Protein AF-A0A6A5RAQ9-F1 (afdb_monomer_lite)

Secondary structure (DSSP, 8-state):
-HHHHHHTT----HHHHHHHH-SS-HHHHHHHHHHHHHHHHTT----HHHHHHHHHHHHTS---HHHHHHHHHHTHHHHHHHHHHHHHHHHHHHT-HHHHHHHHHHHHHHHHHHT--GGG-----SS---------

Organism: NCBI:txid1150837

Radius of gyration: 27.28 Å; chains: 1; bounding box: 68×29×78 Å

InterPro domains:
  IPR006600 HTH CenpB-type DNA-binding domain [PF03221] (25-76)
  IPR006600 HTH CenpB-type DNA-binding domain [PS51253] (16-81)

Sequence (136 aa):
STLLQRHQQQTTSRVVKDSKQHKLNPQQEAELVKYIQELTTCRLLPTREIIRNFASAVAQETLSDSWVTRFLYYHNNCLLPRYATAMDSDCHYAELYTKYKQYFNILYPKINKYNVELENTYNIHKTGFIIRVISR

Foldseek 3Di:
DVVVCVVVVVDDDPVVVVCVPDLDHPVLLVVLLVVCLVCLVVLNNQDLVNSQVSSCVRSVHRDDSVVSVVSCVVCVVPNVVSNVVSVVVVVCVVVPPVVVVVVVVVVVVVCVVVVPDPVNDDDPDPDDDDDDDDDD

Structure (mmCIF, N/CA/C/O backbone):
data_AF-A0A6A5RAQ9-F1
#
_entry.id   AF-A0A6A5RAQ9-F1
#
loop_
_atom_site.group_PDB
_atom_site.id
_atom_site.type_symbol
_atom_site.label_atom_id
_atom_site.label_alt_id
_atom_site.label_comp_id
_atom_site.label_asym_id
_atom_site.label_entity_id
_atom_site.label_seq_id
_atom_site.pdbx_PDB_ins_code
_atom_site.Cartn_x
_atom_site.Cartn_y
_atom_site.Cartn_z
_atom_site.occupancy
_atom_site.B_iso_or_equiv
_atom_site.auth_seq_id
_atom_site.auth_comp_id
_atom_site.auth_asym_id
_atom_site.auth_atom_id
_atom_site.pdbx_PDB_model_num
ATOM 1 N N . SER A 1 1 ? 33.511 -16.084 -27.007 1.00 68.75 1 SER A N 1
ATOM 2 C CA . SER A 1 1 ? 34.371 -15.349 -26.054 1.00 68.75 1 SER A CA 1
ATOM 3 C C . SER A 1 1 ? 34.024 -13.865 -26.099 1.00 68.75 1 SER A C 1
ATOM 5 O O . SER A 1 1 ? 33.848 -13.341 -27.193 1.00 68.75 1 SER A O 1
ATOM 7 N N . THR A 1 2 ? 33.896 -13.187 -24.955 1.00 68.81 2 THR A N 1
ATOM 8 C CA . THR A 1 2 ? 33.439 -11.780 -24.839 1.00 68.81 2 THR A CA 1
ATOM 9 C C . THR A 1 2 ? 34.327 -10.790 -25.609 1.00 68.81 2 THR A C 1
ATOM 11 O O . THR A 1 2 ? 33.857 -9.763 -26.091 1.00 68.81 2 THR A O 1
ATOM 14 N N . LEU A 1 3 ? 35.609 -11.126 -25.782 1.00 73.06 3 LEU A N 1
ATOM 15 C CA . LEU A 1 3 ? 36.574 -10.346 -26.566 1.00 73.06 3 LEU A CA 1
ATOM 16 C C . LEU A 1 3 ? 36.266 -10.349 -28.074 1.00 73.06 3 LEU A C 1
ATOM 18 O O . LEU A 1 3 ? 36.379 -9.313 -28.722 1.00 73.06 3 LEU A O 1
ATOM 22 N N . LEU A 1 4 ? 35.799 -11.479 -28.614 1.00 73.81 4 LEU A N 1
ATOM 23 C CA . LEU A 1 4 ? 35.424 -11.624 -30.028 1.00 73.81 4 LEU A CA 1
ATOM 24 C C . LEU A 1 4 ? 34.207 -10.753 -30.384 1.00 73.81 4 LEU A C 1
ATOM 26 O O . LEU A 1 4 ? 34.191 -10.104 -31.425 1.00 73.81 4 LEU A O 1
ATOM 30 N N . GLN A 1 5 ? 33.228 -10.661 -29.478 1.00 70.38 5 GLN A N 1
ATOM 31 C CA . GLN A 1 5 ? 32.042 -9.809 -29.650 1.00 70.38 5 GLN A CA 1
ATOM 32 C C . GLN A 1 5 ? 32.363 -8.3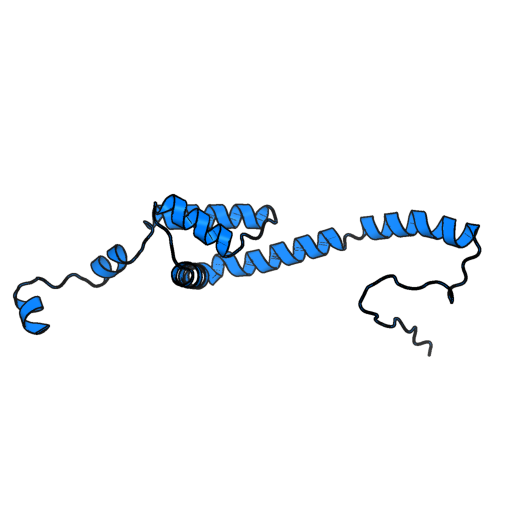09 -29.570 1.00 70.38 5 GLN A C 1
ATOM 34 O O . GLN A 1 5 ? 31.725 -7.507 -30.251 1.00 70.38 5 GLN A O 1
ATOM 39 N N . ARG A 1 6 ? 33.357 -7.909 -28.763 1.00 69.62 6 ARG A N 1
ATOM 40 C CA . ARG A 1 6 ? 33.846 -6.518 -28.737 1.00 69.62 6 ARG A CA 1
ATOM 41 C C . ARG A 1 6 ? 34.570 -6.150 -30.024 1.00 69.62 6 ARG A C 1
ATOM 43 O O . ARG A 1 6 ? 34.317 -5.082 -30.566 1.00 69.62 6 ARG A O 1
ATOM 50 N N . HIS A 1 7 ? 35.415 -7.049 -30.525 1.00 74.06 7 HIS A N 1
ATOM 51 C CA . HIS A 1 7 ? 36.138 -6.853 -31.781 1.00 74.06 7 HIS A CA 1
ATOM 52 C C . HIS A 1 7 ? 35.188 -6.709 -32.982 1.00 74.06 7 HIS A C 1
ATOM 54 O O . HIS A 1 7 ? 35.418 -5.887 -33.859 1.00 74.06 7 HIS A O 1
ATOM 60 N N . GLN A 1 8 ? 34.077 -7.452 -32.991 1.00 81.06 8 GLN A N 1
ATOM 61 C CA . GLN A 1 8 ? 33.033 -7.350 -34.020 1.00 81.06 8 GLN A CA 1
ATOM 62 C C . GLN A 1 8 ? 32.051 -6.180 -33.800 1.00 81.06 8 GLN A C 1
ATOM 64 O O . GLN A 1 8 ? 31.034 -6.112 -34.482 1.00 81.06 8 GLN A O 1
ATOM 69 N N . GLN A 1 9 ? 32.305 -5.289 -32.829 1.00 68.31 9 GLN A N 1
ATOM 70 C CA . GLN A 1 9 ? 31.411 -4.190 -32.420 1.00 68.31 9 GLN A CA 1
ATOM 71 C C . GLN A 1 9 ? 29.973 -4.619 -32.060 1.00 68.31 9 GLN A C 1
ATOM 73 O O . GLN A 1 9 ? 29.069 -3.797 -31.957 1.00 68.31 9 GLN A O 1
ATOM 78 N N . GLN A 1 10 ? 29.750 -5.900 -31.770 1.00 72.69 10 GLN A N 1
ATOM 79 C CA . GLN A 1 10 ? 28.445 -6.447 -31.381 1.00 72.69 10 GLN A CA 1
ATOM 80 C C . GLN A 1 10 ? 28.087 -6.154 -29.913 1.00 72.69 10 GLN A C 1
ATOM 82 O O . GLN A 1 10 ? 27.060 -6.605 -29.407 1.00 72.69 10 GLN A O 1
ATOM 87 N N . THR A 1 11 ? 28.938 -5.418 -29.194 1.00 70.44 11 THR A N 1
ATOM 88 C CA . THR A 1 11 ? 28.724 -5.093 -27.781 1.00 70.44 11 THR A CA 1
ATOM 89 C C . THR A 1 11 ? 27.931 -3.796 -27.656 1.00 70.44 11 THR A C 1
ATOM 91 O O . THR A 1 11 ? 28.438 -2.719 -27.954 1.00 70.44 11 THR A O 1
ATOM 94 N N . THR A 1 12 ? 26.693 -3.883 -27.175 1.00 61.91 12 THR A N 1
ATOM 95 C CA . THR A 1 12 ? 25.855 -2.709 -26.899 1.00 61.91 12 THR A CA 1
ATOM 96 C C . THR A 1 12 ? 26.276 -2.009 -25.606 1.00 61.91 12 THR A C 1
ATOM 98 O O . THR A 1 12 ? 26.690 -2.669 -24.647 1.00 61.91 12 THR A O 1
ATOM 101 N N . SER A 1 13 ? 26.134 -0.680 -25.544 1.00 66.31 13 SER A N 1
ATOM 102 C CA . SER A 1 13 ? 26.422 0.084 -24.322 1.00 66.31 13 SER A CA 1
ATOM 103 C C . SER A 1 13 ? 25.514 -0.352 -23.160 1.00 66.31 13 SER A C 1
ATOM 105 O O . SER A 1 13 ? 24.409 -0.855 -23.380 1.00 66.31 13 SER A O 1
ATOM 107 N N . ARG A 1 14 ? 25.971 -0.149 -21.913 1.00 62.12 14 ARG A N 1
ATOM 108 C CA . ARG A 1 14 ? 25.165 -0.429 -20.706 1.00 62.12 14 ARG A CA 1
ATOM 109 C C . ARG A 1 14 ? 23.812 0.281 -20.762 1.00 62.12 14 ARG A C 1
ATOM 111 O O . ARG A 1 14 ? 22.799 -0.374 -20.598 1.00 62.12 14 ARG A O 1
ATOM 118 N N . VAL A 1 15 ? 23.800 1.550 -21.164 1.00 59.28 15 VAL A N 1
ATOM 119 C CA . VAL A 1 15 ? 22.583 2.368 -21.300 1.00 59.28 15 VAL A CA 1
ATOM 120 C C . VAL A 1 15 ? 21.567 1.750 -22.271 1.00 59.28 15 VAL A C 1
ATOM 122 O O . VAL A 1 15 ? 20.377 1.727 -21.982 1.00 59.28 15 VAL A O 1
ATOM 125 N N . VAL A 1 16 ? 22.028 1.200 -23.401 1.00 61.41 16 VAL A N 1
ATOM 126 C CA . VAL A 1 16 ? 21.162 0.534 -24.397 1.00 61.41 16 VAL A CA 1
ATOM 127 C C . VAL A 1 16 ? 20.648 -0.817 -23.895 1.00 61.41 16 VAL A C 1
ATOM 129 O O . VAL A 1 16 ? 19.581 -1.276 -24.298 1.00 61.41 16 VAL A O 1
ATOM 132 N N . LYS A 1 17 ? 21.415 -1.488 -23.035 1.00 62.50 17 LYS A N 1
ATOM 133 C CA . LYS A 1 17 ? 20.989 -2.735 -22.403 1.00 62.50 17 LYS A CA 1
ATOM 134 C C . LYS A 1 17 ? 19.963 -2.466 -21.305 1.00 62.50 17 LYS A C 1
ATOM 136 O O . LYS A 1 17 ? 18.968 -3.178 -21.247 1.00 62.50 17 LYS A O 1
ATOM 141 N N . ASP A 1 18 ? 20.184 -1.434 -20.500 1.00 59.47 18 ASP A N 1
ATOM 142 C CA . ASP A 1 18 ? 19.303 -1.036 -19.407 1.00 59.47 18 ASP A CA 1
ATOM 143 C C . ASP A 1 18 ? 17.946 -0.590 -19.967 1.00 59.47 18 ASP A C 1
ATOM 145 O O . ASP A 1 18 ? 16.922 -1.145 -19.581 1.00 59.47 18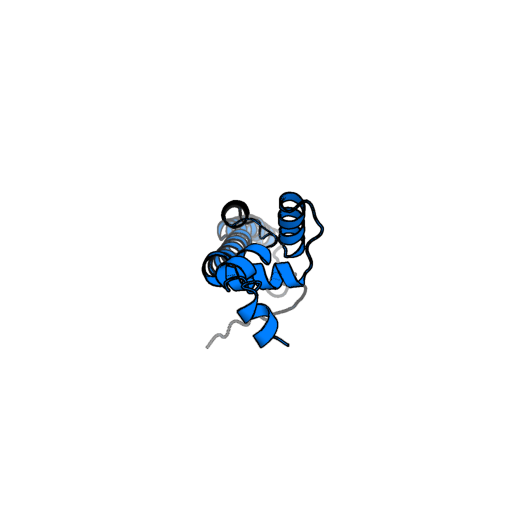 ASP A O 1
ATOM 149 N N . SER A 1 19 ? 17.921 0.270 -20.993 1.00 59.09 19 SER A N 1
ATOM 150 C CA . SER A 1 19 ? 16.672 0.698 -21.646 1.00 59.09 19 SER A CA 1
ATOM 151 C C . SER A 1 19 ? 15.861 -0.448 -22.264 1.00 59.09 19 SER A C 1
ATOM 153 O O . SER A 1 19 ? 14.637 -0.380 -22.287 1.00 59.09 19 SER A O 1
ATOM 155 N N . LYS A 1 20 ? 16.513 -1.530 -22.712 1.00 60.59 20 LYS A N 1
ATOM 156 C CA . LYS A 1 20 ? 15.846 -2.752 -23.203 1.00 60.59 20 LYS A CA 1
ATOM 157 C C . LYS A 1 20 ? 15.346 -3.679 -22.090 1.00 60.59 20 LYS A C 1
ATOM 159 O O . LYS A 1 20 ? 14.576 -4.593 -22.373 1.00 60.59 20 LYS A O 1
ATOM 164 N N . GLN A 1 21 ? 15.812 -3.507 -20.853 1.00 60.50 21 GLN A N 1
ATOM 165 C CA . GLN A 1 21 ? 15.408 -4.329 -19.706 1.00 60.50 21 GLN A CA 1
ATOM 166 C C . GLN A 1 21 ? 14.180 -3.778 -18.975 1.00 60.50 21 GLN A C 1
ATOM 168 O O . GLN A 1 21 ? 13.498 -4.541 -18.285 1.00 60.50 21 GLN A O 1
ATOM 173 N N . HIS A 1 22 ? 13.876 -2.486 -19.124 1.00 66.00 22 HIS A N 1
ATOM 174 C CA . HIS A 1 22 ? 12.668 -1.894 -18.559 1.00 66.00 22 HIS A CA 1
ATOM 175 C C . HIS A 1 22 ? 11.432 -2.358 -19.343 1.00 66.00 22 HIS A C 1
ATOM 177 O O . HIS A 1 22 ? 11.332 -2.163 -20.551 1.00 66.00 22 HIS A O 1
ATOM 183 N N . LYS A 1 23 ? 10.491 -3.002 -18.641 1.00 75.44 23 LYS A N 1
ATOM 184 C CA . LYS A 1 23 ? 9.218 -3.477 -19.215 1.00 75.44 23 LYS A CA 1
ATOM 185 C C . LYS A 1 23 ? 8.248 -2.340 -19.554 1.00 75.44 23 LYS A C 1
ATOM 187 O O . LYS A 1 23 ? 7.378 -2.521 -20.395 1.00 75.44 23 LYS A O 1
ATOM 192 N N . LEU A 1 24 ? 8.411 -1.187 -18.908 1.00 82.50 24 LEU A N 1
ATOM 193 C CA . LEU A 1 24 ? 7.673 0.039 -19.190 1.00 82.50 24 LEU A CA 1
ATOM 194 C C . LEU A 1 24 ? 8.628 1.079 -19.775 1.00 82.50 24 LEU A C 1
ATOM 196 O O . LEU A 1 24 ? 9.781 1.178 -19.355 1.00 82.50 24 LEU A O 1
ATOM 200 N N . ASN A 1 25 ? 8.139 1.876 -20.723 1.00 84.88 25 ASN A N 1
ATOM 201 C CA . ASN A 1 25 ? 8.832 3.085 -21.157 1.00 84.88 25 ASN A CA 1
ATOM 202 C C . ASN A 1 25 ? 8.892 4.083 -19.978 1.00 84.88 25 ASN A C 1
ATOM 204 O O . ASN A 1 25 ? 7.892 4.210 -19.268 1.00 84.88 25 ASN A O 1
ATOM 208 N N . PRO A 1 26 ? 9.993 4.835 -19.784 1.00 84.50 26 PRO A N 1
ATOM 209 C CA . PRO A 1 26 ? 10.076 5.929 -18.814 1.00 84.50 26 PRO A CA 1
ATOM 210 C C . PRO A 1 26 ? 8.828 6.820 -18.700 1.00 84.50 26 PRO A C 1
ATOM 212 O O . PRO A 1 26 ? 8.440 7.177 -17.590 1.00 84.50 26 PRO A O 1
ATOM 215 N N . GLN A 1 27 ? 8.167 7.153 -19.816 1.00 87.94 27 GLN A N 1
ATOM 216 C CA . GLN A 1 27 ? 6.930 7.943 -19.780 1.00 87.94 27 GLN A CA 1
ATOM 217 C C . GLN A 1 27 ? 5.769 7.183 -19.118 1.00 87.94 27 GLN A C 1
ATOM 219 O O . GLN A 1 27 ? 5.095 7.724 -18.246 1.00 87.94 27 GLN A O 1
ATOM 224 N N . GLN A 1 28 ? 5.569 5.917 -19.494 1.00 89.25 28 GLN A N 1
ATOM 225 C CA . GLN A 1 28 ? 4.537 5.051 -18.915 1.00 89.25 28 GLN A CA 1
ATOM 226 C C . GLN A 1 28 ? 4.781 4.819 -17.421 1.00 89.25 28 GLN A C 1
ATOM 228 O O . GLN A 1 28 ? 3.849 4.814 -16.622 1.00 89.25 28 GLN A O 1
ATOM 233 N N . GLU A 1 29 ? 6.045 4.641 -17.038 1.00 90.12 29 GLU A N 1
ATOM 234 C CA . GLU A 1 29 ? 6.435 4.459 -15.645 1.00 90.12 29 GLU A CA 1
ATOM 235 C C . GLU A 1 29 ? 6.153 5.722 -14.817 1.00 90.12 29 GLU A C 1
ATOM 237 O O . GLU A 1 29 ? 5.582 5.627 -13.730 1.00 90.12 29 GLU A O 1
ATOM 242 N N . ALA A 1 30 ? 6.469 6.907 -15.349 1.00 89.75 30 ALA A N 1
ATOM 243 C CA . ALA A 1 30 ? 6.180 8.180 -14.693 1.00 89.75 30 ALA A CA 1
ATOM 244 C C . ALA A 1 30 ? 4.670 8.429 -14.522 1.00 89.75 30 ALA A C 1
ATOM 246 O O . ALA A 1 30 ? 4.234 8.861 -13.452 1.00 89.75 30 ALA A O 1
ATOM 247 N N . GLU A 1 31 ? 3.864 8.124 -15.542 1.00 92.31 31 GLU A N 1
ATOM 248 C CA . GLU A 1 31 ? 2.401 8.226 -15.465 1.00 92.31 31 GLU A CA 1
ATOM 249 C C . GLU A 1 31 ? 1.814 7.254 -14.435 1.00 92.31 31 GLU A C 1
ATOM 251 O O . GLU A 1 31 ? 0.977 7.653 -13.624 1.00 92.31 31 GLU A O 1
ATOM 256 N N . LEU A 1 32 ? 2.302 6.009 -14.395 1.00 92.25 32 LEU A N 1
ATOM 257 C CA . LEU A 1 32 ? 1.876 5.020 -13.405 1.00 92.25 32 LEU A CA 1
ATOM 258 C C . LEU A 1 32 ? 2.206 5.470 -11.974 1.00 92.25 32 LEU A C 1
ATOM 260 O O . LEU A 1 32 ? 1.367 5.349 -11.081 1.00 92.25 32 LEU A O 1
ATOM 264 N N . VAL A 1 33 ? 3.403 6.019 -11.745 1.00 91.12 33 VAL A N 1
ATOM 265 C CA . VAL A 1 33 ? 3.789 6.572 -10.436 1.00 91.12 33 VAL A CA 1
ATOM 266 C C . VAL A 1 33 ? 2.866 7.723 -10.041 1.00 91.12 33 VAL A C 1
ATOM 268 O O . VAL A 1 33 ? 2.377 7.744 -8.911 1.00 91.12 33 VAL A O 1
ATOM 271 N N . LYS A 1 34 ? 2.584 8.653 -10.961 1.00 91.19 34 LYS A N 1
ATOM 272 C CA . LYS A 1 34 ? 1.665 9.772 -10.710 1.00 91.19 34 LYS A CA 1
ATOM 273 C C . LYS A 1 34 ? 0.266 9.272 -10.343 1.00 91.19 34 LYS A C 1
ATOM 275 O O . LYS A 1 34 ? -0.299 9.717 -9.348 1.00 91.19 34 LYS A O 1
ATOM 280 N N . TYR A 1 35 ? -0.256 8.302 -11.085 1.00 90.69 35 TYR A N 1
ATOM 281 C CA . TYR A 1 35 ? -1.565 7.715 -10.815 1.00 90.69 35 TYR A CA 1
ATOM 282 C C . TYR A 1 35 ? -1.633 7.039 -9.433 1.00 90.69 35 TYR A C 1
ATOM 284 O O . TYR A 1 35 ? -2.567 7.264 -8.664 1.00 90.69 35 TYR A O 1
ATOM 292 N N . ILE A 1 36 ? -0.604 6.275 -9.051 1.00 88.69 36 ILE A N 1
ATOM 293 C CA . ILE A 1 36 ? -0.502 5.667 -7.712 1.00 88.69 36 ILE A CA 1
ATOM 294 C C . ILE A 1 36 ? -0.456 6.738 -6.610 1.00 88.69 36 ILE A C 1
ATOM 296 O O . ILE A 1 36 ? -1.033 6.549 -5.533 1.00 88.69 36 ILE A O 1
ATOM 300 N N . GLN A 1 37 ? 0.213 7.865 -6.857 1.00 86.06 37 GLN A N 1
ATOM 301 C CA . GLN A 1 37 ? 0.249 8.980 -5.911 1.00 86.06 37 GLN A CA 1
ATOM 302 C C . GLN A 1 37 ? -1.133 9.614 -5.731 1.00 86.06 37 GLN A C 1
ATOM 304 O O . GLN A 1 37 ? -1.508 9.894 -4.594 1.00 86.06 37 GLN A O 1
ATOM 309 N N . GLU A 1 38 ? -1.892 9.796 -6.813 1.00 85.94 38 GLU A N 1
ATOM 310 C CA . GLU A 1 38 ? -3.269 10.304 -6.765 1.00 85.94 38 GLU A CA 1
ATOM 311 C C . GLU A 1 38 ? -4.183 9.360 -5.969 1.00 85.94 38 GLU A C 1
ATOM 313 O O . GLU A 1 38 ? -4.886 9.812 -5.065 1.00 85.94 38 GLU A O 1
ATOM 318 N N . LEU A 1 39 ? -4.094 8.044 -6.203 1.00 81.94 39 LEU A N 1
ATOM 319 C CA . LEU A 1 39 ? -4.829 7.039 -5.422 1.00 81.94 39 LEU A CA 1
ATOM 320 C C . LEU A 1 39 ? -4.495 7.109 -3.927 1.00 81.94 39 LEU A C 1
ATOM 322 O O . LEU A 1 39 ? -5.395 7.118 -3.086 1.00 81.94 39 LEU A O 1
ATOM 326 N N . THR A 1 40 ? -3.208 7.235 -3.598 1.00 76.75 40 THR A N 1
ATOM 327 C CA . THR A 1 40 ? -2.755 7.380 -2.208 1.00 76.75 40 THR A CA 1
ATOM 328 C C . THR A 1 40 ? -3.323 8.649 -1.560 1.00 76.75 40 THR A C 1
ATOM 330 O O . THR A 1 40 ? -3.736 8.619 -0.404 1.00 76.75 40 THR A O 1
ATOM 333 N N . THR A 1 41 ? -3.409 9.762 -2.298 1.00 76.62 41 THR A N 1
ATOM 334 C CA . THR A 1 41 ? -4.051 11.000 -1.820 1.00 76.62 41 THR A CA 1
ATOM 335 C C . THR A 1 41 ? -5.557 10.826 -1.606 1.00 76.62 41 THR A C 1
ATOM 337 O O . THR A 1 41 ? -6.106 11.371 -0.649 1.00 76.62 41 THR A O 1
ATOM 340 N N . CYS A 1 42 ? -6.217 10.009 -2.427 1.00 73.44 42 CYS A N 1
ATOM 341 C CA . CYS A 1 42 ? -7.606 9.593 -2.233 1.00 73.44 42 CYS A CA 1
ATOM 342 C C . CYS A 1 42 ? -7.791 8.536 -1.128 1.00 73.44 42 CYS A C 1
ATOM 344 O O . CYS A 1 42 ? -8.896 8.019 -0.979 1.00 73.44 42 CYS A O 1
ATOM 346 N N . ARG A 1 43 ? -6.742 8.225 -0.349 1.00 70.19 43 ARG A N 1
ATOM 347 C CA . ARG A 1 43 ? -6.733 7.211 0.722 1.00 70.19 43 ARG A CA 1
ATOM 348 C C . ARG A 1 43 ? -7.033 5.791 0.241 1.00 70.19 43 ARG A C 1
ATOM 350 O O . ARG A 1 43 ? -7.515 4.939 0.977 1.00 70.19 43 ARG A O 1
ATOM 357 N N . LEU A 1 44 ? -6.729 5.521 -1.022 1.00 72.19 44 LEU A N 1
ATOM 358 C CA . LEU A 1 44 ? -6.799 4.192 -1.603 1.00 72.19 44 LEU A CA 1
ATOM 359 C C . LEU A 1 44 ? -5.369 3.706 -1.774 1.00 72.19 44 LEU A C 1
ATOM 361 O O . LEU A 1 44 ? -4.700 4.064 -2.737 1.00 72.19 44 LEU A O 1
ATOM 365 N N . LEU A 1 45 ? -4.886 2.918 -0.816 1.00 72.81 45 LEU A N 1
ATOM 366 C CA . LEU A 1 45 ? -3.567 2.294 -0.893 1.00 72.81 45 LEU A CA 1
ATOM 367 C C . LEU A 1 45 ? -3.626 1.161 -1.926 1.00 72.81 45 LEU A C 1
ATOM 369 O O . LEU A 1 45 ? -4.249 0.129 -1.651 1.00 72.81 45 LEU A O 1
ATOM 373 N N . PRO A 1 46 ? -3.018 1.312 -3.118 1.00 77.75 46 PRO A N 1
ATOM 374 C CA . PRO A 1 46 ? -3.071 0.249 -4.098 1.00 77.75 46 PRO A CA 1
ATOM 375 C C . PRO A 1 46 ? -2.241 -0.924 -3.582 1.00 77.75 46 PRO A C 1
ATOM 377 O O . PRO A 1 46 ? -1.062 -0.799 -3.243 1.00 77.75 46 PRO A O 1
ATOM 380 N N . THR A 1 47 ? -2.871 -2.091 -3.505 1.00 84.25 47 THR A N 1
ATOM 381 C CA . THR A 1 47 ? -2.176 -3.318 -3.133 1.00 84.25 47 THR A CA 1
ATOM 382 C C . THR A 1 47 ? -1.148 -3.679 -4.205 1.00 84.25 47 THR A C 1
ATOM 384 O O . THR A 1 47 ? -1.240 -3.272 -5.365 1.00 84.25 47 THR A O 1
ATOM 387 N N . ARG A 1 48 ? -0.164 -4.504 -3.840 1.00 88.50 48 ARG A N 1
ATOM 388 C CA . ARG A 1 48 ? 0.843 -5.017 -4.786 1.00 88.50 48 ARG A CA 1
ATOM 389 C C . ARG A 1 48 ? 0.211 -5.689 -6.013 1.00 88.50 48 ARG A C 1
ATOM 391 O O . ARG A 1 48 ? 0.782 -5.639 -7.098 1.00 88.50 48 ARG A O 1
ATOM 398 N N . GLU A 1 49 ? -0.944 -6.323 -5.833 1.00 87.62 49 GLU A N 1
ATOM 399 C CA . GLU A 1 49 ? -1.729 -6.932 -6.907 1.00 87.62 49 GLU A CA 1
ATOM 400 C C . GLU A 1 49 ? -2.349 -5.876 -7.829 1.00 87.62 49 GLU A C 1
ATOM 402 O O . GLU A 1 49 ? -2.193 -5.960 -9.042 1.00 87.62 49 GLU A O 1
ATOM 407 N N . ILE A 1 50 ? -2.949 -4.822 -7.270 1.00 89.12 50 ILE A N 1
ATOM 408 C CA . ILE A 1 50 ? -3.499 -3.702 -8.046 1.00 89.12 50 ILE A CA 1
ATOM 409 C C . ILE A 1 50 ? -2.403 -3.021 -8.881 1.00 89.12 50 ILE A C 1
ATOM 411 O O . ILE A 1 50 ? -2.586 -2.802 -10.077 1.00 89.12 50 ILE A O 1
ATOM 415 N N . ILE A 1 51 ? -1.234 -2.756 -8.288 1.00 90.50 51 ILE A N 1
ATOM 416 C CA . ILE A 1 51 ? -0.086 -2.160 -8.997 1.00 90.50 51 ILE A CA 1
ATOM 417 C C . ILE A 1 51 ? 0.355 -3.049 -10.163 1.00 90.50 51 ILE A C 1
ATOM 419 O O . ILE A 1 51 ? 0.612 -2.555 -11.260 1.00 90.50 51 ILE A O 1
ATOM 423 N N . ARG A 1 52 ? 0.411 -4.366 -9.947 1.00 92.69 52 ARG A N 1
ATOM 424 C CA . ARG A 1 52 ? 0.736 -5.339 -10.994 1.00 92.69 52 ARG A CA 1
ATOM 425 C C . ARG A 1 52 ? -0.288 -5.326 -12.113 1.00 92.69 52 ARG A C 1
ATOM 427 O O . ARG A 1 52 ? 0.114 -5.360 -13.268 1.00 92.69 52 ARG A O 1
ATOM 434 N N . ASN A 1 53 ? -1.575 -5.275 -11.784 1.00 93.31 53 ASN A N 1
ATOM 435 C CA . ASN A 1 53 ? -2.654 -5.281 -12.766 1.00 93.31 53 ASN A CA 1
ATOM 436 C C . ASN A 1 53 ? -2.598 -4.024 -13.638 1.00 93.31 53 ASN A C 1
ATOM 438 O O . ASN A 1 53 ? -2.653 -4.136 -14.860 1.00 93.31 53 ASN A O 1
ATOM 442 N N . PHE A 1 54 ? -2.385 -2.849 -13.038 1.00 91.88 54 PHE A N 1
ATOM 443 C CA . PHE A 1 54 ? -2.194 -1.609 -13.792 1.00 91.88 54 PHE A CA 1
ATOM 444 C C . PHE A 1 54 ? -0.956 -1.661 -14.679 1.00 91.88 54 PHE A C 1
ATOM 446 O O . PHE A 1 54 ? -1.040 -1.395 -15.874 1.00 91.88 54 PHE A O 1
ATOM 453 N N . ALA A 1 55 ? 0.185 -2.061 -14.123 1.00 92.19 55 ALA A N 1
ATOM 454 C CA . ALA A 1 55 ? 1.418 -2.146 -14.887 1.00 92.19 55 ALA A CA 1
ATOM 455 C C . ALA A 1 55 ? 1.329 -3.197 -16.011 1.00 92.19 55 ALA A C 1
ATOM 457 O O . ALA A 1 55 ? 1.830 -2.959 -17.105 1.00 92.19 55 ALA A O 1
ATOM 458 N N . SER A 1 56 ? 0.629 -4.313 -15.781 1.00 92.81 56 SER A N 1
ATOM 459 C CA . SER A 1 56 ? 0.384 -5.348 -16.795 1.00 92.81 56 SER A CA 1
ATOM 460 C C . SER A 1 56 ? -0.538 -4.851 -17.907 1.00 92.81 56 SER A C 1
ATOM 462 O O . SER A 1 56 ? -0.299 -5.134 -19.078 1.00 92.81 56 SER A O 1
ATOM 464 N N . ALA A 1 57 ? -1.562 -4.063 -17.563 1.00 92.75 57 ALA A N 1
ATOM 465 C CA . ALA A 1 57 ? -2.443 -3.435 -18.544 1.00 92.75 57 ALA A CA 1
ATOM 466 C C . ALA A 1 57 ? -1.683 -2.436 -19.432 1.00 92.75 57 ALA A C 1
ATOM 468 O O . ALA A 1 57 ? -1.863 -2.432 -20.647 1.00 92.75 57 ALA A O 1
ATOM 469 N N . VAL A 1 58 ? -0.792 -1.633 -18.842 1.00 91.31 58 VAL A N 1
ATOM 470 C CA . VAL A 1 58 ? 0.036 -0.662 -19.578 1.00 91.31 58 VAL A CA 1
ATOM 471 C C . VAL A 1 58 ? 1.100 -1.357 -20.438 1.00 91.31 58 VAL A C 1
ATOM 473 O O . VAL A 1 58 ? 1.355 -0.927 -21.563 1.00 91.31 58 VAL A O 1
ATOM 476 N N . ALA A 1 59 ? 1.701 -2.440 -19.936 1.00 88.75 59 ALA A N 1
ATOM 477 C CA . ALA A 1 59 ? 2.720 -3.216 -20.645 1.00 88.75 59 ALA A CA 1
ATOM 478 C C . ALA A 1 59 ? 2.140 -4.186 -21.693 1.00 88.75 59 ALA A C 1
ATOM 480 O O . ALA A 1 59 ? 2.895 -4.721 -22.500 1.00 88.75 59 ALA A O 1
ATOM 481 N N . GLN A 1 60 ? 0.821 -4.423 -21.679 1.00 90.44 60 GLN A N 1
ATOM 482 C CA . GLN A 1 60 ? 0.137 -5.447 -22.485 1.00 90.44 60 GLN A CA 1
ATOM 483 C C . GLN A 1 60 ? 0.709 -6.865 -22.279 1.00 90.44 60 GLN A C 1
ATOM 485 O O . GLN 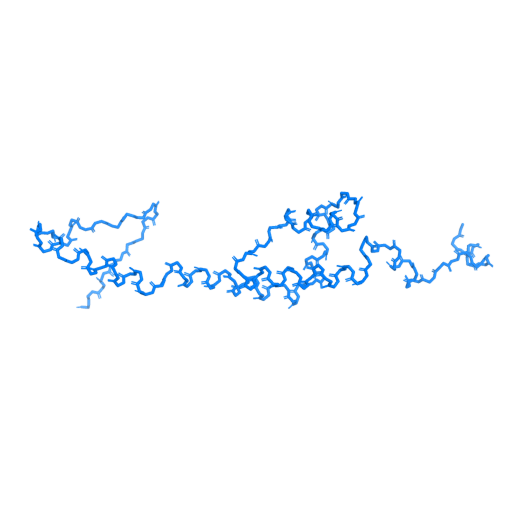A 1 60 ? 0.611 -7.728 -23.149 1.00 90.44 60 GLN A O 1
ATOM 490 N N . GLU A 1 61 ? 1.293 -7.123 -21.108 1.00 90.25 61 GLU A N 1
ATOM 491 C CA . GLU A 1 61 ? 1.842 -8.419 -20.707 1.00 90.25 61 GLU A CA 1
ATOM 492 C C . GLU A 1 61 ? 1.673 -8.628 -19.201 1.00 90.25 61 GLU A C 1
ATOM 494 O O . GLU A 1 61 ? 1.634 -7.679 -18.422 1.00 90.25 61 GLU A O 1
ATOM 499 N N . THR A 1 62 ? 1.601 -9.883 -18.761 1.00 90.44 62 THR A N 1
ATOM 500 C CA . THR A 1 62 ? 1.522 -10.204 -17.333 1.00 90.44 62 THR A CA 1
ATOM 501 C C . THR A 1 62 ? 2.870 -9.971 -16.658 1.00 90.44 62 THR A C 1
ATOM 503 O O . THR A 1 62 ? 3.837 -10.694 -16.916 1.00 90.44 62 THR A O 1
ATOM 506 N N . LEU A 1 63 ? 2.930 -8.995 -15.756 1.00 90.44 63 LEU A N 1
ATOM 507 C CA . LEU A 1 63 ? 4.131 -8.712 -14.977 1.00 90.44 63 LEU A CA 1
ATOM 508 C C . LEU A 1 63 ? 4.211 -9.593 -13.729 1.00 90.44 63 LEU A C 1
ATOM 510 O O . LEU A 1 63 ? 3.205 -9.969 -13.131 1.00 90.44 63 LEU A O 1
ATOM 514 N N . SER A 1 64 ? 5.436 -9.911 -13.316 1.00 91.50 64 SER A N 1
ATOM 515 C CA . SER A 1 64 ? 5.692 -10.763 -12.153 1.00 91.50 64 SER A CA 1
ATOM 516 C C . SER A 1 64 ? 5.725 -9.978 -10.840 1.00 91.50 64 SER A C 1
ATOM 518 O O . SER A 1 64 ? 6.028 -8.785 -10.801 1.00 91.50 64 SER A O 1
ATOM 520 N N . ASP A 1 65 ? 5.532 -10.676 -9.722 1.00 88.56 65 ASP A N 1
ATOM 521 C CA . ASP A 1 65 ? 5.701 -10.124 -8.370 1.00 88.56 65 ASP A CA 1
ATOM 522 C C . ASP A 1 65 ? 7.097 -9.539 -8.144 1.00 88.56 65 ASP A C 1
ATOM 524 O O . ASP A 1 65 ? 7.254 -8.555 -7.419 1.00 88.56 65 ASP A O 1
ATOM 528 N N . SER A 1 66 ? 8.115 -10.130 -8.779 1.00 89.50 66 SER A N 1
ATOM 529 C CA . SER A 1 66 ? 9.491 -9.639 -8.711 1.00 89.50 66 SER A CA 1
ATOM 530 C C . SER A 1 66 ? 9.618 -8.249 -9.333 1.00 89.50 66 SER A C 1
ATOM 532 O O . SER A 1 66 ? 10.302 -7.388 -8.776 1.00 89.50 66 SER A O 1
ATOM 534 N N . TRP A 1 67 ? 8.912 -7.998 -10.441 1.00 92.56 67 TRP A N 1
ATOM 535 C CA . TRP A 1 67 ? 8.857 -6.675 -11.053 1.00 92.56 67 TRP A CA 1
ATOM 536 C C . TRP A 1 67 ? 8.220 -5.654 -10.104 1.00 92.56 67 TRP A C 1
ATOM 538 O O . TRP A 1 67 ? 8.807 -4.601 -9.874 1.00 92.56 67 TRP A O 1
ATOM 548 N N . VAL A 1 68 ? 7.098 -6.000 -9.458 1.00 89.81 68 VAL A N 1
ATOM 549 C CA . VAL A 1 68 ? 6.428 -5.120 -8.479 1.00 89.81 68 VAL A CA 1
ATOM 550 C C . VAL A 1 68 ? 7.354 -4.786 -7.308 1.00 89.81 68 VAL A C 1
ATOM 552 O O . VAL A 1 68 ? 7.424 -3.638 -6.879 1.00 89.81 68 VAL A O 1
ATOM 555 N N . THR A 1 69 ? 8.109 -5.767 -6.802 1.00 88.25 69 THR A N 1
ATOM 556 C CA . THR A 1 69 ? 9.106 -5.525 -5.748 1.00 88.25 69 THR A CA 1
ATOM 557 C C . THR A 1 69 ? 10.179 -4.536 -6.197 1.00 88.25 69 THR A C 1
ATOM 559 O O . THR A 1 69 ? 10.507 -3.622 -5.446 1.00 88.25 69 THR A O 1
ATOM 562 N N . ARG A 1 70 ? 10.711 -4.690 -7.416 1.00 89.38 70 ARG A N 1
ATOM 563 C CA . ARG A 1 70 ? 11.725 -3.775 -7.961 1.00 89.38 70 ARG A CA 1
ATOM 564 C C . ARG A 1 70 ? 11.168 -2.372 -8.180 1.00 89.38 70 ARG A C 1
ATOM 566 O O . ARG A 1 70 ? 11.831 -1.413 -7.809 1.00 89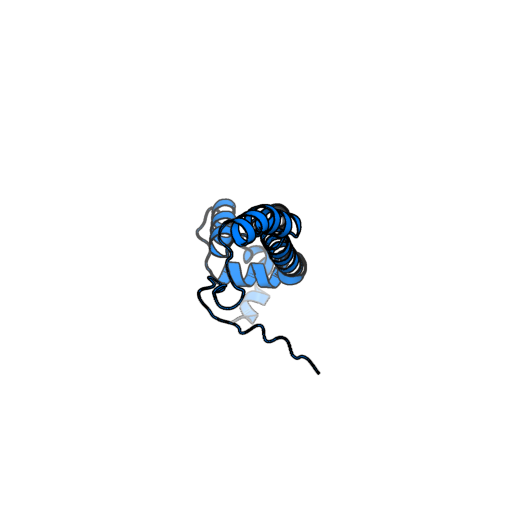.38 70 ARG A O 1
ATOM 573 N N . PHE A 1 71 ? 9.956 -2.264 -8.716 1.00 88.94 71 PHE A N 1
ATOM 574 C CA . PHE A 1 71 ? 9.263 -0.995 -8.921 1.00 88.94 71 PHE A CA 1
ATOM 575 C C . PHE A 1 71 ? 9.076 -0.241 -7.596 1.00 88.94 71 PHE A C 1
ATOM 577 O O . PHE A 1 71 ? 9.475 0.914 -7.476 1.00 88.94 71 PHE A O 1
ATOM 584 N N . LEU A 1 72 ? 8.562 -0.916 -6.564 1.00 87.94 72 LEU A N 1
ATOM 585 C CA . LEU A 1 72 ? 8.388 -0.315 -5.238 1.00 87.94 72 LEU A CA 1
ATOM 586 C C . LEU A 1 72 ? 9.718 0.059 -4.574 1.00 87.94 72 LEU A C 1
ATOM 588 O O . LEU A 1 72 ? 9.788 1.068 -3.881 1.00 87.94 72 LEU A O 1
ATOM 592 N N . TYR A 1 73 ? 10.769 -0.739 -4.781 1.00 86.88 73 TYR A N 1
ATOM 593 C CA . TYR A 1 73 ? 12.107 -0.428 -4.279 1.00 86.88 73 TYR A CA 1
ATOM 594 C C . TYR A 1 73 ? 12.697 0.815 -4.958 1.00 86.88 73 TYR A C 1
ATOM 596 O O . TYR A 1 73 ? 13.262 1.671 -4.285 1.00 86.88 73 TYR A O 1
ATOM 604 N N . TYR A 1 74 ? 12.537 0.927 -6.277 1.00 86.56 74 TYR A N 1
ATOM 605 C CA . TYR A 1 74 ? 13.071 2.036 -7.064 1.00 86.56 74 TYR A CA 1
ATOM 606 C C . TYR A 1 74 ? 12.356 3.363 -6.767 1.00 86.56 74 TYR A C 1
ATOM 608 O O . TYR A 1 74 ? 12.998 4.404 -6.674 1.00 86.56 74 TYR A O 1
ATOM 616 N N . HIS A 1 75 ? 11.041 3.313 -6.535 1.00 86.19 75 HIS A N 1
ATOM 617 C CA . HIS A 1 75 ? 10.196 4.476 -6.224 1.00 86.19 75 HIS A CA 1
ATOM 618 C C . HIS A 1 75 ? 9.910 4.627 -4.721 1.00 86.19 75 HIS A C 1
ATOM 620 O O . HIS A 1 75 ? 8.899 5.205 -4.313 1.00 86.19 75 HIS A O 1
ATOM 626 N N . ASN A 1 76 ? 10.782 4.087 -3.865 1.00 81.88 76 ASN A N 1
ATOM 627 C CA . ASN A 1 76 ? 10.544 4.036 -2.422 1.00 81.88 76 ASN A CA 1
ATOM 628 C C . ASN A 1 76 ? 10.434 5.431 -1.783 1.00 81.88 76 ASN A C 1
ATOM 630 O O . ASN A 1 76 ? 9.635 5.640 -0.874 1.00 81.88 76 ASN A O 1
ATOM 634 N N . ASN A 1 77 ? 11.193 6.393 -2.296 1.00 80.31 77 ASN A N 1
ATOM 635 C CA . ASN A 1 77 ? 11.318 7.752 -1.793 1.00 80.31 77 ASN A CA 1
ATOM 636 C C . ASN A 1 77 ? 10.054 8.583 -2.035 1.00 80.31 77 ASN A C 1
ATOM 638 O O . ASN A 1 77 ? 9.743 9.468 -1.243 1.00 80.31 77 ASN A O 1
ATOM 642 N N . CYS A 1 78 ? 9.317 8.301 -3.108 1.00 77.81 78 CYS A N 1
ATOM 643 C CA . CYS A 1 78 ? 8.113 9.035 -3.472 1.00 77.81 78 CYS A CA 1
ATOM 644 C C . CYS A 1 78 ? 6.826 8.303 -3.065 1.00 77.81 78 CYS A C 1
ATOM 646 O O . CYS A 1 78 ? 5.814 8.963 -2.820 1.00 77.81 78 CYS A O 1
ATOM 648 N N . LEU A 1 79 ? 6.863 6.970 -2.951 1.00 78.31 79 LEU A N 1
ATOM 649 C CA . LEU A 1 79 ? 5.708 6.160 -2.570 1.00 78.31 79 LEU A CA 1
ATOM 650 C C . LEU A 1 79 ? 5.641 5.906 -1.054 1.00 78.31 79 LEU A C 1
ATOM 652 O O . LEU A 1 79 ? 4.628 6.245 -0.451 1.00 78.31 79 LEU A O 1
ATOM 656 N N . LEU A 1 80 ? 6.690 5.399 -0.387 1.00 69.56 80 LEU A N 1
ATOM 657 C CA . LEU A 1 80 ? 6.591 4.970 1.026 1.00 69.56 80 LEU A CA 1
ATOM 658 C C . LEU A 1 80 ? 6.144 6.067 2.010 1.00 69.56 80 LEU A C 1
ATOM 660 O O . LEU A 1 80 ? 5.261 5.780 2.822 1.00 69.56 80 LEU A O 1
ATOM 664 N N . PRO A 1 81 ? 6.666 7.311 1.960 1.00 66.75 81 PRO A N 1
ATOM 665 C CA . PRO A 1 81 ? 6.211 8.361 2.872 1.00 66.75 81 PRO A CA 1
ATOM 666 C C . PRO A 1 81 ? 4.711 8.643 2.741 1.00 66.75 81 PRO A C 1
ATOM 668 O O . PRO A 1 81 ? 4.032 8.869 3.738 1.00 66.75 81 PRO A O 1
ATOM 671 N N . ARG A 1 82 ? 4.167 8.559 1.520 1.00 63.94 82 ARG A N 1
ATOM 672 C CA . ARG A 1 82 ? 2.743 8.796 1.251 1.00 63.94 82 ARG A CA 1
ATOM 673 C C . ARG A 1 82 ? 1.861 7.652 1.741 1.00 63.94 82 ARG A C 1
ATOM 675 O O . ARG A 1 82 ? 0.746 7.914 2.180 1.00 63.94 82 ARG A O 1
ATOM 682 N N . TYR A 1 83 ? 2.356 6.412 1.713 1.00 67.56 83 TYR A N 1
ATOM 683 C CA . TYR A 1 83 ? 1.634 5.261 2.265 1.00 67.56 83 TYR A CA 1
ATOM 684 C C . TYR A 1 83 ? 1.439 5.421 3.775 1.00 67.56 83 TYR A C 1
ATOM 686 O O . TYR A 1 83 ? 0.327 5.244 4.264 1.00 67.56 83 TYR A O 1
ATOM 694 N N . ALA A 1 84 ? 2.490 5.829 4.495 1.00 64.19 84 ALA A N 1
ATOM 695 C CA . ALA A 1 84 ? 2.402 6.099 5.928 1.00 64.19 84 ALA A CA 1
ATOM 696 C C . ALA A 1 84 ? 1.389 7.216 6.233 1.00 64.19 84 ALA A C 1
ATOM 698 O O . ALA A 1 84 ? 0.539 7.043 7.100 1.00 64.19 84 ALA A O 1
ATOM 699 N N . THR A 1 85 ? 1.410 8.320 5.476 1.00 66.50 85 THR A N 1
ATOM 700 C CA . THR A 1 85 ? 0.446 9.422 5.647 1.00 66.50 85 THR A CA 1
ATOM 701 C C . THR A 1 85 ? -0.994 9.011 5.336 1.00 66.50 85 THR A C 1
ATOM 703 O O . THR A 1 85 ? -1.907 9.423 6.045 1.00 66.50 85 THR A O 1
ATOM 706 N N . ALA A 1 86 ? -1.225 8.203 4.296 1.00 63.44 86 ALA A N 1
ATOM 707 C CA . ALA A 1 86 ? -2.564 7.714 3.971 1.00 63.44 86 ALA A CA 1
ATOM 708 C C . ALA A 1 86 ? -3.115 6.823 5.094 1.00 63.44 86 ALA A C 1
ATOM 710 O O . ALA A 1 86 ? -4.206 7.095 5.594 1.00 63.44 86 ALA A O 1
ATOM 711 N N . MET A 1 87 ? -2.322 5.849 5.558 1.00 67.81 87 MET A N 1
ATOM 712 C CA . MET A 1 87 ? -2.674 4.979 6.688 1.00 67.81 87 MET A CA 1
ATOM 713 C C . MET A 1 87 ? -2.976 5.780 7.961 1.00 67.81 87 MET A C 1
ATOM 715 O O . MET A 1 87 ? -3.971 5.519 8.634 1.00 67.81 87 MET A O 1
ATOM 719 N N . ASP A 1 88 ? -2.151 6.782 8.267 1.00 66.81 88 ASP A N 1
ATOM 720 C CA . ASP A 1 88 ? -2.336 7.669 9.417 1.00 66.81 88 ASP A CA 1
ATOM 721 C C . ASP A 1 88 ? -3.609 8.522 9.283 1.00 66.81 88 ASP A C 1
ATOM 723 O O . ASP A 1 88 ? -4.387 8.662 10.221 1.00 66.81 88 ASP A O 1
ATOM 727 N N . SER A 1 89 ? -3.908 9.015 8.078 1.00 68.25 89 SER A N 1
ATOM 728 C CA . SER A 1 89 ? -5.125 9.789 7.809 1.00 68.25 89 SER A CA 1
ATOM 729 C C . SER A 1 89 ? -6.414 8.961 7.901 1.00 68.25 89 SER A C 1
ATOM 731 O O . SER A 1 89 ? -7.459 9.486 8.308 1.00 68.25 89 SER A O 1
ATOM 733 N N . ASP A 1 90 ? -6.357 7.680 7.530 1.00 66.69 90 ASP A N 1
ATOM 734 C CA . ASP A 1 90 ? -7.458 6.730 7.682 1.00 66.69 90 ASP A CA 1
ATOM 735 C C . ASP A 1 90 ? -7.658 6.358 9.145 1.00 66.69 90 ASP A C 1
ATOM 737 O O . ASP A 1 90 ? -8.796 6.368 9.619 1.00 66.69 90 ASP A O 1
ATOM 741 N N . CYS A 1 91 ? -6.561 6.138 9.876 1.00 67.00 91 CYS A N 1
ATOM 742 C CA . CYS A 1 91 ? -6.575 5.960 11.323 1.00 67.00 91 CYS A CA 1
ATOM 743 C C . CYS A 1 91 ? -7.229 7.169 12.006 1.00 67.00 91 CYS A C 1
ATOM 745 O O . CYS A 1 91 ? -8.248 7.028 12.675 1.00 67.00 91 CYS A O 1
ATOM 747 N N . HIS A 1 92 ? -6.760 8.384 11.714 1.00 68.75 92 HIS A N 1
ATOM 748 C CA . HIS A 1 92 ? -7.328 9.622 12.246 1.00 68.75 92 HIS A CA 1
ATOM 749 C C . HIS A 1 92 ? -8.805 9.834 11.883 1.00 68.75 92 HIS A C 1
ATOM 751 O O . HIS A 1 92 ? -9.558 10.407 12.670 1.00 68.75 92 HIS A O 1
ATOM 757 N N . TYR A 1 93 ? -9.255 9.388 10.706 1.00 70.31 93 TYR A N 1
ATOM 758 C CA . TYR A 1 93 ? -10.668 9.469 10.328 1.00 70.31 93 TYR A CA 1
ATOM 759 C C . TYR A 1 93 ? -11.527 8.402 11.016 1.00 70.31 93 TYR A C 1
ATOM 761 O O . TYR A 1 93 ? -12.683 8.667 11.371 1.00 70.31 93 TYR A O 1
ATOM 769 N N . ALA A 1 94 ? -11.000 7.195 11.213 1.00 63.62 94 ALA A N 1
ATOM 770 C CA . ALA A 1 94 ? -11.639 6.160 12.018 1.00 63.62 94 ALA A CA 1
ATOM 771 C C . ALA A 1 94 ? -11.746 6.603 13.487 1.00 63.62 94 ALA A C 1
ATOM 773 O O . ALA A 1 94 ? -12.809 6.470 14.090 1.00 63.62 94 ALA A O 1
ATOM 774 N N . GLU A 1 95 ? -10.697 7.240 14.001 1.00 66.50 95 GLU A N 1
ATOM 775 C CA . GLU A 1 95 ? -10.563 7.742 15.369 1.00 66.50 95 GLU A CA 1
ATOM 776 C C . GLU A 1 95 ? -11.028 9.196 15.539 1.00 66.50 95 GLU A C 1
ATOM 778 O O . GLU A 1 95 ? -10.686 9.871 16.513 1.00 66.50 95 GLU A O 1
ATOM 783 N N . LEU A 1 96 ? -11.818 9.712 14.595 1.00 77.75 96 LEU A N 1
ATOM 784 C CA . LEU A 1 96 ? -12.190 11.119 14.595 1.00 77.75 96 LEU A CA 1
ATOM 785 C C . LEU A 1 96 ? -12.975 11.472 15.867 1.00 77.75 96 LEU A C 1
ATOM 787 O O . LEU A 1 96 ? -14.040 10.914 16.136 1.00 77.75 96 LEU A O 1
ATOM 791 N N . TYR A 1 97 ? -12.483 12.468 16.608 1.00 77.75 97 TYR A N 1
ATOM 792 C CA . TYR A 1 97 ? -13.073 12.963 17.859 1.00 77.75 97 TYR A CA 1
ATOM 793 C C . TYR A 1 97 ? -14.590 13.189 17.774 1.00 77.75 97 TYR A C 1
ATOM 795 O O . TYR A 1 97 ? -15.327 12.906 18.718 1.00 77.75 97 TYR A O 1
ATOM 803 N N . THR A 1 98 ? -15.084 13.667 16.631 1.00 79.31 98 THR A N 1
ATOM 804 C CA . THR A 1 98 ? -16.513 13.921 16.420 1.00 79.31 98 THR A CA 1
ATOM 805 C C . THR A 1 98 ? -17.360 12.650 16.489 1.00 79.31 98 THR A C 1
ATOM 807 O O . THR A 1 98 ? -18.459 12.708 17.039 1.00 79.31 98 THR A O 1
ATOM 810 N N . LYS A 1 99 ? -16.853 11.502 16.017 1.00 79.88 99 LYS A N 1
ATOM 811 C CA . LYS A 1 99 ? -17.536 10.201 16.107 1.00 79.88 99 LYS A CA 1
ATOM 812 C C . LYS A 1 99 ? -17.644 9.746 17.559 1.00 79.88 99 LYS A C 1
ATOM 814 O O . LYS A 1 99 ? -18.731 9.384 18.002 1.00 79.88 99 LYS A O 1
ATOM 819 N N . TYR A 1 100 ? -16.558 9.857 18.327 1.00 80.00 100 TYR A N 1
ATOM 820 C CA . TYR A 1 100 ? -16.574 9.561 19.763 1.00 80.00 100 TYR A CA 1
ATOM 821 C C . TYR A 1 100 ? -17.509 10.497 20.526 1.00 80.00 100 TYR A C 1
ATOM 823 O O . TYR A 1 100 ? -18.323 10.042 21.325 1.00 80.00 100 TYR A O 1
ATOM 831 N N . LYS A 1 101 ? -17.466 11.799 20.233 1.00 85.00 101 LYS A N 1
ATOM 832 C CA . LYS A 1 101 ? -18.376 12.778 20.833 1.00 85.00 101 LYS A CA 1
ATOM 833 C C . LYS A 1 101 ? -19.840 12.434 20.548 1.00 85.00 101 LYS A C 1
ATOM 835 O O . LYS A 1 101 ? -20.653 12.453 21.464 1.00 85.00 101 LYS A O 1
ATOM 8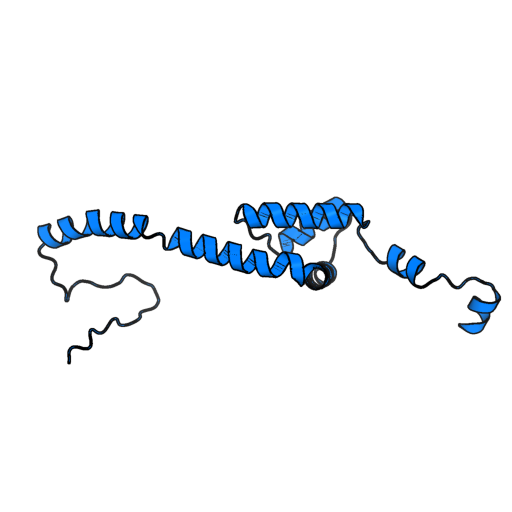40 N N . GLN A 1 102 ? -20.182 12.082 19.307 1.00 87.00 102 GLN A N 1
ATOM 841 C CA . GLN A 1 102 ? -21.537 11.649 18.945 1.00 87.00 102 GLN A CA 1
ATOM 842 C C . GLN A 1 102 ? -21.945 10.353 19.657 1.00 87.00 102 GLN A C 1
ATOM 844 O O . GLN A 1 102 ? -23.051 10.279 20.189 1.00 87.00 102 GLN A O 1
ATOM 849 N N . TYR A 1 103 ? -21.050 9.365 19.723 1.00 84.19 103 TYR A N 1
ATOM 850 C CA . TYR A 1 103 ? -21.275 8.117 20.452 1.00 84.19 103 TYR A CA 1
ATOM 851 C C . TYR A 1 103 ? -21.596 8.375 21.932 1.00 84.19 103 TYR A C 1
ATOM 853 O O . TYR A 1 103 ? -22.639 7.943 22.425 1.00 84.19 103 TYR A O 1
ATOM 861 N N . PHE A 1 104 ? -20.757 9.152 22.624 1.00 85.75 104 PHE A N 1
ATOM 862 C CA . PHE A 1 104 ? -20.952 9.462 24.040 1.00 85.75 104 PHE A CA 1
ATOM 863 C C . PHE A 1 104 ? -22.182 10.343 24.296 1.00 85.75 104 PHE A C 1
ATOM 865 O O . PHE A 1 104 ? -22.892 10.112 25.274 1.00 85.75 104 PHE A O 1
ATOM 872 N N . ASN A 1 105 ? -22.515 11.268 23.390 1.00 92.62 105 ASN A N 1
ATOM 873 C CA . ASN A 1 105 ? -23.748 12.060 23.473 1.00 92.62 105 ASN A CA 1
ATOM 874 C C . ASN A 1 105 ? -25.017 11.190 23.470 1.00 92.62 105 ASN A C 1
ATOM 876 O O . ASN A 1 105 ? -26.007 11.556 24.098 1.00 92.62 105 ASN A O 1
ATOM 880 N N . ILE A 1 106 ? -25.005 10.048 22.775 1.00 92.25 106 ILE A N 1
ATOM 881 C CA . ILE A 1 106 ? -26.127 9.095 22.753 1.00 92.25 106 ILE A CA 1
ATOM 882 C C . ILE A 1 106 ? -26.057 8.132 23.948 1.00 92.25 106 ILE A C 1
ATOM 884 O O . ILE A 1 106 ? -27.093 7.719 24.475 1.00 92.25 106 ILE A O 1
ATOM 888 N N . LEU A 1 107 ? -24.848 7.765 24.377 1.00 88.25 107 LEU A N 1
ATOM 889 C CA . LEU A 1 107 ? -24.622 6.793 25.443 1.00 88.25 107 LEU A CA 1
ATOM 890 C C . LEU A 1 107 ? -24.958 7.347 26.835 1.00 88.25 107 LEU A C 1
ATOM 892 O O . LEU A 1 107 ? -25.658 6.673 27.590 1.00 88.25 107 LEU A O 1
ATOM 896 N N . TYR A 1 108 ? -24.521 8.567 27.171 1.00 90.31 108 TYR A N 1
ATOM 897 C CA . TYR A 1 108 ? -24.728 9.146 28.507 1.00 90.31 108 TYR A CA 1
ATOM 898 C C . TYR A 1 108 ? -26.205 9.213 28.928 1.00 90.31 108 TYR A C 1
ATOM 900 O O . TYR A 1 108 ? -26.521 8.761 30.031 1.00 90.31 108 TYR A O 1
ATOM 908 N N . PRO A 1 109 ? -27.147 9.667 28.074 1.00 94.00 109 PRO A N 1
ATOM 909 C CA . PRO A 1 109 ? -28.566 9.636 28.418 1.00 94.00 109 PRO A CA 1
ATOM 910 C C . PRO A 1 109 ? -29.091 8.226 28.710 1.00 94.00 109 PRO A C 1
ATOM 912 O O . PRO A 1 109 ? -29.965 8.063 29.557 1.00 94.00 109 PRO A O 1
ATOM 915 N N . LYS A 1 110 ? -28.569 7.195 28.029 1.00 90.81 110 LYS A N 1
ATOM 916 C CA . LYS A 1 110 ? -28.985 5.802 28.247 1.00 90.81 110 LYS A CA 1
ATOM 917 C C . LYS A 1 110 ? -28.418 5.223 29.538 1.00 90.81 110 LYS A C 1
ATOM 919 O O . LYS A 1 110 ? -29.163 4.556 30.247 1.00 90.81 110 LYS A O 1
ATOM 924 N N . ILE A 1 111 ? -27.151 5.502 29.850 1.00 88.62 111 ILE A N 1
ATOM 925 C CA . ILE A 1 111 ? -26.532 5.123 31.130 1.00 88.62 111 ILE A CA 1
ATOM 926 C C . ILE A 1 111 ? -27.369 5.681 32.281 1.00 88.62 111 ILE A C 1
ATOM 928 O O . ILE A 1 111 ? -27.777 4.926 33.159 1.00 88.62 111 ILE A O 1
ATOM 932 N N . ASN A 1 112 ? -27.724 6.968 32.205 1.00 89.44 112 ASN A N 1
ATOM 933 C CA . ASN A 1 112 ? -28.557 7.619 33.213 1.00 89.44 112 ASN A CA 1
ATOM 934 C C . ASN A 1 112 ? -29.971 7.022 33.268 1.00 89.44 112 ASN A C 1
ATOM 936 O O . ASN A 1 112 ? -30.482 6.756 34.350 1.00 89.44 112 ASN A O 1
ATOM 940 N N . LYS A 1 113 ? -30.603 6.771 32.111 1.00 93.25 113 LYS A N 1
ATOM 941 C CA . LYS A 1 113 ? -31.962 6.208 32.035 1.00 93.25 113 LYS A CA 1
ATOM 942 C C . LYS A 1 113 ? -32.076 4.840 32.710 1.00 93.25 113 LYS A C 1
ATOM 944 O O . LYS A 1 113 ? -33.102 4.559 33.320 1.00 93.25 113 LYS A O 1
ATOM 949 N N . TYR A 1 114 ? -31.068 3.987 32.545 1.00 91.25 114 TYR A N 1
ATOM 950 C CA . TYR A 1 114 ? -31.083 2.618 33.064 1.00 91.25 114 TYR A CA 1
ATOM 951 C C . TYR A 1 114 ? -30.268 2.445 34.350 1.00 91.25 114 TYR A C 1
ATOM 953 O O . TYR A 1 114 ? -30.117 1.316 34.801 1.00 91.25 114 TYR A O 1
ATOM 961 N N . ASN A 1 115 ? -29.758 3.538 34.930 1.00 89.88 115 ASN A N 1
ATOM 962 C CA . ASN A 1 115 ? -28.887 3.529 36.105 1.00 89.88 115 ASN A CA 1
ATOM 963 C C . ASN A 1 115 ? -27.746 2.501 35.980 1.00 89.88 115 ASN A C 1
ATOM 965 O O . ASN A 1 115 ? -27.511 1.694 36.876 1.00 89.88 115 ASN A O 1
ATOM 969 N N . VAL A 1 116 ? -27.083 2.485 34.818 1.00 84.69 116 VAL A N 1
ATOM 970 C CA . VAL A 1 116 ? -25.997 1.534 34.554 1.00 84.69 116 VAL A CA 1
ATOM 971 C C . VAL A 1 116 ? -24.802 1.915 35.416 1.00 84.69 116 VAL A C 1
ATOM 973 O O . VAL A 1 116 ? -24.200 2.971 35.225 1.00 84.69 116 VAL A O 1
ATOM 976 N N . GLU A 1 117 ? -24.458 1.048 36.359 1.00 83.38 117 GLU A N 1
ATOM 977 C CA . GLU A 1 117 ? -23.305 1.251 37.228 1.00 83.38 117 GLU A CA 1
ATOM 978 C C . GLU A 1 117 ? -21.990 1.035 36.473 1.00 83.38 117 GLU A C 1
ATOM 980 O O . GLU A 1 117 ? -21.904 0.267 35.509 1.00 83.38 117 GLU A O 1
ATOM 985 N N . LEU A 1 118 ? -20.938 1.719 36.928 1.00 75.31 118 LEU A N 1
ATOM 986 C CA . LEU A 1 118 ? -19.625 1.693 36.282 1.00 75.31 118 LEU A CA 1
ATOM 987 C C . LEU A 1 118 ? -19.063 0.263 36.179 1.00 75.31 118 LEU A C 1
ATOM 989 O O . LEU A 1 118 ? -18.466 -0.094 35.167 1.00 75.31 118 LEU A O 1
ATOM 993 N N . GLU A 1 119 ? -19.309 -0.565 37.197 1.00 74.88 119 GLU A N 1
ATOM 994 C CA . GLU A 1 119 ? -18.901 -1.976 37.264 1.00 74.88 119 GLU A CA 1
ATOM 995 C C . GLU A 1 119 ? -19.561 -2.873 36.206 1.00 74.88 119 GLU A C 1
ATOM 997 O O . GLU A 1 119 ? -19.002 -3.907 35.843 1.00 74.88 119 GLU A O 1
ATOM 1002 N N . ASN A 1 120 ? -20.690 -2.433 35.645 1.00 75.81 120 ASN A N 1
ATOM 1003 C CA . ASN A 1 120 ? -21.429 -3.122 34.586 1.00 75.81 120 ASN A CA 1
ATOM 1004 C C . ASN A 1 120 ? -21.108 -2.575 33.182 1.00 75.81 120 ASN A C 1
ATOM 1006 O O . ASN A 1 120 ? -21.759 -2.933 32.198 1.00 75.81 120 ASN A O 1
ATOM 1010 N N . THR A 1 121 ? -20.106 -1.697 33.068 1.00 74.75 121 THR A N 1
ATOM 1011 C CA . THR A 1 121 ? -19.657 -1.137 31.790 1.00 74.75 121 THR A CA 1
ATOM 1012 C C . THR A 1 121 ? -18.466 -1.933 31.262 1.00 74.75 121 THR A C 1
ATOM 1014 O O . THR A 1 121 ? -17.327 -1.732 31.678 1.00 74.75 121 THR A O 1
ATOM 1017 N N . TYR A 1 122 ? -18.715 -2.823 30.303 1.00 70.88 122 TYR A N 1
ATOM 1018 C CA . TYR A 1 122 ? -17.670 -3.621 29.659 1.00 70.88 122 TYR A CA 1
ATOM 1019 C C . TYR A 1 122 ? -17.316 -3.054 28.283 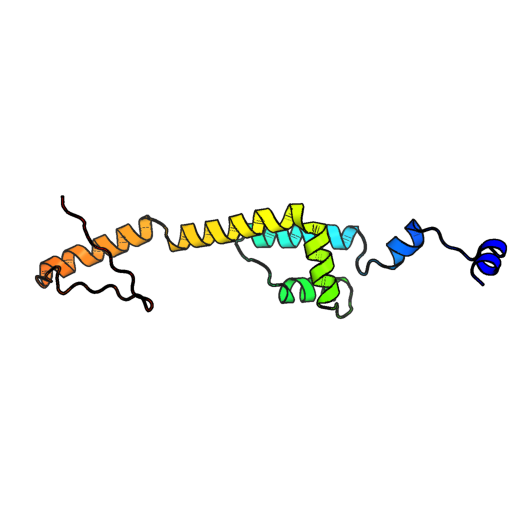1.00 70.88 122 TYR A C 1
ATOM 1021 O O . TYR A 1 122 ? -18.197 -2.703 27.496 1.00 70.88 122 TYR A O 1
ATOM 1029 N N . ASN A 1 123 ? -16.021 -2.986 27.968 1.00 64.50 123 ASN A N 1
ATOM 1030 C CA . ASN A 1 123 ? -15.577 -2.625 26.626 1.00 64.50 123 ASN A CA 1
ATOM 1031 C C . ASN A 1 123 ? -15.809 -3.810 25.675 1.00 64.50 123 ASN A C 1
ATOM 1033 O O . ASN A 1 123 ? -15.325 -4.914 25.925 1.00 64.50 123 ASN A O 1
ATOM 1037 N N . ILE A 1 124 ? -16.543 -3.588 24.583 1.00 61.16 124 ILE A N 1
ATOM 1038 C CA . ILE A 1 124 ? -16.744 -4.589 23.531 1.00 61.16 124 ILE A CA 1
ATOM 1039 C C . ILE A 1 124 ? -15.615 -4.430 22.513 1.00 61.16 124 ILE A C 1
ATOM 1041 O O . ILE A 1 124 ? -15.820 -3.986 21.386 1.00 61.16 124 ILE A O 1
ATOM 1045 N N . HIS A 1 125 ? -14.395 -4.790 22.894 1.00 53.06 125 HIS A N 1
ATOM 1046 C CA . HIS A 1 125 ? -13.330 -5.009 21.925 1.00 53.06 125 HIS A CA 1
ATOM 1047 C C . HIS A 1 125 ? -12.832 -6.443 22.054 1.00 53.06 125 HIS A C 1
ATOM 1049 O O . HIS A 1 125 ? -12.612 -6.954 23.147 1.00 53.06 125 HIS A O 1
ATOM 1055 N N . LYS A 1 126 ? -12.675 -7.122 20.914 1.00 46.97 126 LYS A N 1
ATOM 1056 C CA . LYS A 1 126 ? -12.295 -8.544 20.817 1.00 46.97 126 LYS A CA 1
ATOM 1057 C C . LYS A 1 126 ? -10.883 -8.869 21.348 1.00 46.97 126 LYS A C 1
ATOM 1059 O O . LYS A 1 126 ? -10.421 -9.992 21.181 1.00 46.97 126 LYS A O 1
ATOM 1064 N N . THR A 1 127 ? -10.212 -7.930 22.011 1.00 57.28 127 THR A N 1
ATOM 1065 C CA . THR A 1 127 ? -8.843 -8.087 22.512 1.00 57.28 127 THR A CA 1
ATOM 1066 C C . THR A 1 127 ? -8.615 -7.153 23.701 1.00 57.28 127 THR A C 1
ATOM 1068 O O . THR A 1 127 ? -8.065 -6.067 23.557 1.00 57.28 127 THR A O 1
ATOM 1071 N N . GLY A 1 128 ? -9.093 -7.568 24.878 1.00 39.19 128 GLY A N 1
ATOM 1072 C CA . GLY A 1 128 ? -9.080 -6.818 26.139 1.00 39.19 128 GLY A CA 1
ATOM 1073 C C . GLY A 1 128 ? -7.770 -6.080 26.456 1.00 39.19 128 GLY A C 1
ATOM 1074 O O . GLY A 1 128 ? -6.702 -6.678 26.469 1.00 39.19 128 GLY A O 1
ATOM 1075 N N . PHE A 1 129 ? -7.871 -4.793 26.798 1.00 41.97 129 PHE A N 1
ATOM 1076 C CA . PHE A 1 129 ? -6.848 -4.054 27.537 1.00 41.97 129 PHE A CA 1
ATOM 1077 C C . PHE A 1 129 ? -7.532 -3.359 28.713 1.00 41.97 129 PHE A C 1
ATOM 1079 O O . PHE A 1 129 ? -8.594 -2.753 28.560 1.00 41.97 129 PHE A O 1
ATOM 1086 N N . ILE A 1 130 ? -6.933 -3.516 29.893 1.00 43.75 130 ILE A N 1
ATOM 1087 C CA . ILE A 1 130 ? -7.434 -3.026 31.177 1.00 43.75 130 ILE A CA 1
ATOM 1088 C C . ILE A 1 130 ? -7.100 -1.537 31.291 1.00 43.75 130 ILE A C 1
ATOM 1090 O O . ILE A 1 130 ? -5.930 -1.169 31.359 1.00 43.75 130 ILE A O 1
ATOM 1094 N N . ILE A 1 131 ? -8.121 -0.683 31.370 1.00 43.12 131 ILE A N 1
ATOM 1095 C CA . ILE A 1 131 ? -7.955 0.703 31.819 1.00 43.12 131 ILE A CA 1
ATOM 1096 C C . ILE A 1 131 ? -8.094 0.686 33.341 1.00 43.12 131 ILE A C 1
ATOM 1098 O O . ILE A 1 131 ? -9.201 0.635 33.872 1.00 43.12 131 ILE A O 1
ATOM 1102 N N . ARG A 1 132 ? -6.967 0.680 34.057 1.00 38.12 132 ARG A N 1
ATOM 1103 C CA . ARG A 1 132 ? -6.948 0.888 35.510 1.00 38.12 132 ARG A CA 1
ATOM 1104 C C . ARG A 1 132 ? -6.717 2.371 35.780 1.00 38.12 132 ARG A C 1
ATOM 1106 O O . ARG A 1 132 ? -5.726 2.928 35.315 1.00 38.12 132 ARG A O 1
ATOM 1113 N N . VAL A 1 133 ? -7.594 2.999 36.557 1.00 46.72 133 VAL A N 1
ATOM 1114 C CA . VAL A 1 133 ? -7.297 4.292 37.186 1.00 46.72 133 VAL A CA 1
ATOM 1115 C C . VAL A 1 133 ? -6.345 4.011 38.348 1.00 46.72 133 VAL A C 1
ATOM 1117 O O . VAL A 1 133 ? -6.709 3.310 39.289 1.00 46.72 133 VAL A O 1
ATOM 1120 N N . ILE A 1 134 ? -5.109 4.507 38.270 1.00 40.34 134 ILE A N 1
ATOM 1121 C CA . ILE A 1 134 ? -4.206 4.543 39.424 1.00 40.34 134 ILE A CA 1
ATOM 1122 C C . ILE A 1 134 ? -4.557 5.813 40.200 1.00 40.34 134 ILE A C 1
ATOM 1124 O O . ILE A 1 134 ? -4.106 6.901 39.847 1.00 40.34 134 ILE A O 1
ATOM 1128 N N . SER A 1 135 ? -5.396 5.693 41.225 1.00 41.50 135 SER A N 1
ATOM 1129 C CA . SER A 1 135 ? -5.477 6.715 42.270 1.00 41.50 135 SER A CA 1
ATOM 1130 C C . SER A 1 135 ? -4.241 6.594 43.168 1.00 41.50 135 SER A C 1
ATOM 1132 O O . SER A 1 135 ? -3.869 5.479 43.540 1.00 41.50 135 SER A O 1
ATOM 1134 N N . ARG A 1 136 ? -3.598 7.728 43.468 1.00 44.81 136 ARG A N 1
ATOM 1135 C CA . ARG A 1 136 ? -2.581 7.837 44.525 1.00 44.81 136 ARG A CA 1
ATOM 1136 C C . ARG A 1 136 ? -3.225 7.772 45.900 1.00 44.81 136 ARG A C 1
ATOM 1138 O O . ARG A 1 136 ? -4.347 8.308 46.024 1.00 44.81 136 ARG A O 1
#

pLDDT: mean 76.49, std 14.3, range [38.12, 94.0]